Protein AF-A0A6J4KID4-F1 (afdb_monomer_lite)

Radius of gyration: 18.68 Å; chains: 1; bounding box: 28×41×47 Å

Sequence (52 aa):
GLTVGRRRTARLMRENGLRARQKRRFKQTTDSHHAWPVAPNLLNQDFTAAGP

Foldseek 3Di:
DDDDDPVRVVVVCVVVVHDDDDDDDPDDPDDPPDPDDDDDPPVPDDPDDPDD

pLDDT: mean 88.18, std 6.52, range [68.94, 97.75]

Organism: NCBI:txid1672391

Structure (mmCIF, N/CA/C/O backbone):
data_AF-A0A6J4KID4-F1
#
_entry.id   AF-A0A6J4KID4-F1
#
loop_
_atom_site.group_PDB
_atom_site.id
_atom_site.type_symbol
_atom_site.label_atom_id
_atom_site.label_alt_id
_atom_site.label_comp_id
_atom_site.label_asym_id
_atom_site.label_entity_id
_atom_site.label_seq_id
_atom_site.pdbx_PDB_ins_code
_atom_site.Cartn_x
_atom_site.Cartn_y
_atom_site.Cartn_z
_atom_site.occupancy
_atom_site.B_iso_or_equiv
_atom_site.auth_seq_id
_atom_site.auth_comp_id
_atom_site.auth_asym_id
_atom_site.auth_atom_id
_atom_site.pdbx_PDB_model_num
ATOM 1 N N . GLY A 1 1 ? -7.637 4.236 26.103 1.00 77.88 1 GLY A N 1
ATO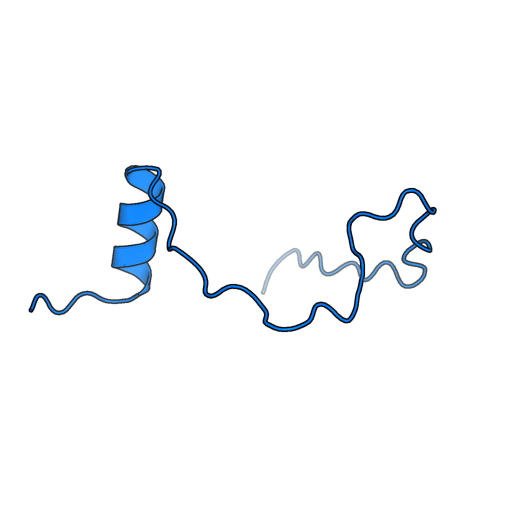M 2 C CA . GLY A 1 1 ? -8.063 3.551 24.861 1.00 77.88 1 GLY A CA 1
ATOM 3 C C . GLY A 1 1 ? -8.158 2.056 25.106 1.00 77.88 1 GLY A C 1
ATOM 4 O O . GLY A 1 1 ? -7.670 1.607 26.133 1.00 77.88 1 GLY A O 1
ATOM 5 N N . LEU A 1 2 ? -8.785 1.295 24.202 1.00 88.44 2 LEU A N 1
ATOM 6 C CA . LEU A 1 2 ? -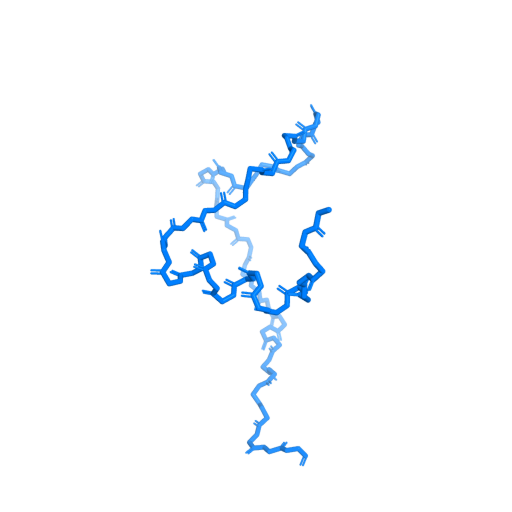8.932 -0.159 24.346 1.00 88.44 2 LEU A CA 1
ATOM 7 C C . LEU A 1 2 ? -7.676 -0.893 23.838 1.00 88.44 2 LEU A C 1
ATOM 9 O O . LEU A 1 2 ? -7.271 -0.695 22.693 1.00 88.44 2 LEU A O 1
ATOM 13 N N . THR A 1 3 ? -7.084 -1.765 24.653 1.00 91.38 3 THR A N 1
ATOM 14 C CA . THR A 1 3 ? -5.915 -2.572 24.267 1.00 91.38 3 THR A CA 1
ATOM 15 C C . THR A 1 3 ? -6.375 -3.771 23.436 1.00 91.38 3 THR A C 1
ATOM 17 O O . THR A 1 3 ? -6.861 -4.768 23.966 1.00 91.38 3 THR A O 1
ATOM 20 N N . VAL A 1 4 ? -6.283 -3.671 22.108 1.00 92.31 4 VAL A N 1
ATOM 21 C CA . VAL A 1 4 ? -6.732 -4.724 21.182 1.00 92.31 4 VAL A CA 1
ATOM 22 C C . VAL A 1 4 ? -5.603 -5.115 20.239 1.00 92.31 4 VAL A C 1
ATOM 24 O O . VAL A 1 4 ? -4.993 -4.271 19.590 1.00 92.31 4 VAL A O 1
ATOM 27 N N . GLY A 1 5 ? -5.333 -6.418 20.145 1.00 96.06 5 GLY A N 1
ATOM 28 C CA . GLY A 1 5 ? -4.302 -6.950 19.258 1.00 96.06 5 GLY A CA 1
ATOM 29 C C . GLY A 1 5 ? -4.664 -6.833 17.773 1.00 96.06 5 GLY A C 1
ATOM 30 O O . GLY A 1 5 ? -5.826 -6.969 17.382 1.00 96.06 5 GLY A O 1
ATOM 31 N N . ARG A 1 6 ? -3.638 -6.685 16.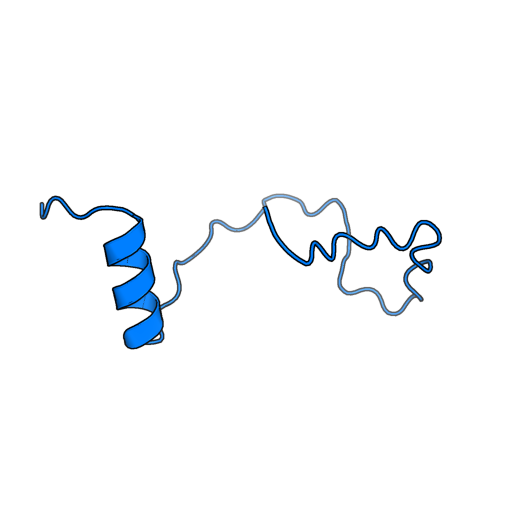924 1.00 94.56 6 ARG A N 1
ATOM 32 C CA . ARG A 1 6 ? -3.754 -6.504 15.462 1.00 94.56 6 ARG A CA 1
ATOM 33 C C . ARG A 1 6 ? -4.690 -7.510 14.781 1.00 94.56 6 ARG A C 1
ATOM 35 O O . ARG A 1 6 ? -5.491 -7.128 13.933 1.00 94.56 6 ARG A O 1
ATOM 42 N N . ARG A 1 7 ? -4.601 -8.792 15.158 1.00 96.62 7 ARG A N 1
ATOM 43 C CA . ARG A 1 7 ? -5.413 -9.880 14.578 1.00 96.62 7 ARG A CA 1
ATOM 44 C C . ARG A 1 7 ? -6.902 -9.718 14.890 1.00 96.62 7 ARG A C 1
ATOM 46 O O . ARG A 1 7 ? -7.731 -9.907 14.006 1.00 96.62 7 ARG A O 1
ATOM 53 N N . ARG A 1 8 ? -7.236 -9.328 16.125 1.00 96.06 8 ARG A N 1
ATOM 54 C CA . ARG A 1 8 ? -8.624 -9.098 16.549 1.00 96.06 8 ARG A CA 1
ATOM 55 C C . ARG A 1 8 ? -9.222 -7.904 15.816 1.00 96.06 8 ARG A C 1
ATOM 57 O O . ARG A 1 8 ? -10.321 -8.024 15.289 1.00 96.06 8 ARG A O 1
ATOM 64 N N . THR A 1 9 ? -8.480 -6.804 15.708 1.00 95.25 9 THR A N 1
ATOM 65 C CA . THR A 1 9 ? -8.912 -5.632 14.936 1.00 95.25 9 THR A CA 1
ATOM 66 C C . THR A 1 9 ? -9.163 -5.991 13.471 1.00 95.25 9 THR A C 1
ATOM 68 O O . THR A 1 9 ? -10.222 -5.675 12.943 1.00 95.25 9 THR A O 1
ATOM 71 N N . ALA A 1 10 ? -8.244 -6.722 12.828 1.00 95.38 10 ALA A N 1
ATOM 72 C CA . ALA A 1 10 ? -8.403 -7.147 11.436 1.00 95.38 10 ALA A CA 1
ATOM 73 C C . ALA A 1 10 ? -9.625 -8.059 11.220 1.00 95.38 10 ALA A C 1
ATOM 75 O O . ALA A 1 10 ? -10.334 -7.902 10.226 1.00 95.38 10 ALA A O 1
ATOM 76 N N . ARG A 1 11 ? -9.892 -8.987 12.150 1.00 97.12 11 ARG A N 1
ATOM 77 C CA . ARG A 1 11 ? -11.080 -9.851 12.108 1.00 97.12 11 ARG A CA 1
ATOM 78 C C . ARG A 1 11 ? -12.370 -9.034 12.194 1.00 97.12 11 ARG A C 1
ATOM 80 O O . ARG A 1 11 ? -13.202 -9.151 11.302 1.00 97.12 11 ARG A O 1
ATOM 87 N N . LEU A 1 12 ? -12.483 -8.162 13.198 1.00 96.19 12 LEU A N 1
ATOM 88 C CA . LEU A 1 12 ? -13.652 -7.296 13.377 1.00 96.19 12 LEU A CA 1
ATOM 89 C C . LEU A 1 12 ? -13.867 -6.382 12.165 1.00 96.19 12 LEU A C 1
ATOM 91 O O . LEU A 1 12 ? -14.992 -6.229 11.704 1.00 96.19 12 LEU A O 1
ATOM 95 N N . MET A 1 13 ? -12.798 -5.815 11.598 1.00 96.81 13 MET A N 1
ATOM 96 C CA . MET A 1 13 ? -12.899 -5.013 10.377 1.00 96.81 13 MET A CA 1
ATOM 97 C C . MET A 1 13 ? -13.472 -5.818 9.207 1.00 96.81 13 MET A C 1
ATOM 99 O O . MET A 1 13 ? -14.356 -5.323 8.519 1.00 96.81 13 MET A O 1
ATOM 103 N N . ARG A 1 14 ? -13.009 -7.059 9.002 1.00 96.44 14 ARG A N 1
ATOM 104 C CA . ARG A 1 14 ? -13.515 -7.933 7.934 1.00 96.44 14 ARG A CA 1
ATOM 105 C C . ARG A 1 14 ? -14.986 -8.290 8.137 1.00 96.44 14 ARG A C 1
ATOM 107 O O . ARG A 1 14 ? -15.752 -8.177 7.190 1.00 96.44 14 ARG A O 1
ATOM 114 N N . GLU A 1 15 ? -15.363 -8.679 9.354 1.00 97.75 15 GLU A N 1
ATOM 115 C CA . GLU A 1 15 ? -16.748 -9.018 9.723 1.00 97.75 15 GLU A CA 1
ATOM 116 C C . GLU A 1 15 ? -17.707 -7.838 9.494 1.00 97.75 15 GLU A C 1
ATOM 118 O O . GLU A 1 15 ? -18.846 -8.038 9.096 1.00 97.75 15 GLU A O 1
ATOM 123 N N . ASN A 1 16 ? -17.228 -6.605 9.681 1.00 97.62 16 ASN A N 1
ATOM 124 C CA . ASN A 1 16 ? -18.024 -5.386 9.523 1.00 97.62 16 ASN A CA 1
ATOM 125 C C . ASN A 1 16 ? -17.842 -4.702 8.152 1.00 97.62 16 ASN A C 1
ATOM 127 O O . ASN A 1 16 ? -18.301 -3.579 7.962 1.00 97.62 16 ASN A O 1
ATOM 131 N N . GLY A 1 17 ? -17.121 -5.315 7.204 1.00 96.62 17 GLY A N 1
ATOM 132 C CA . GLY A 1 17 ? -16.860 -4.720 5.884 1.00 96.62 17 GLY A CA 1
ATOM 133 C C . GLY A 1 17 ? -16.021 -3.431 5.911 1.00 96.62 17 GLY A C 1
ATOM 134 O O . GLY A 1 17 ? -15.972 -2.692 4.928 1.00 96.62 17 GLY A O 1
ATOM 135 N N . LEU A 1 18 ?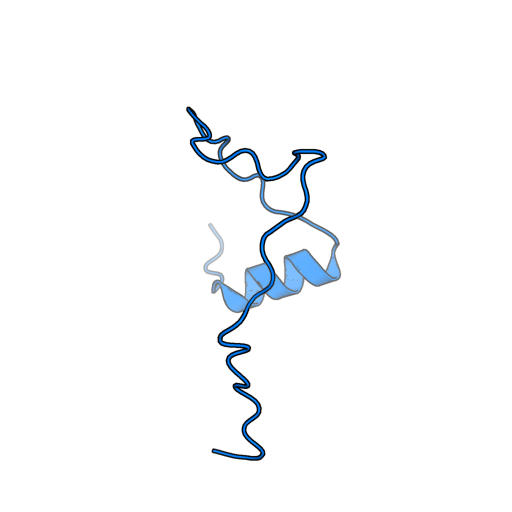 -15.339 -3.149 7.021 1.00 96.88 18 LEU A N 1
ATOM 136 C CA . LEU A 1 18 ? -14.552 -1.937 7.219 1.00 96.88 18 LEU A CA 1
ATOM 137 C C . LEU A 1 18 ? -13.166 -2.078 6.588 1.00 96.88 18 LEU A C 1
ATOM 139 O O . LEU A 1 18 ? -12.499 -3.110 6.693 1.00 96.88 18 LEU A O 1
ATOM 143 N N . ARG A 1 19 ? -12.680 -0.992 5.981 1.00 93.31 19 ARG A N 1
ATOM 144 C CA . ARG A 1 19 ? -11.330 -0.910 5.409 1.00 93.31 19 ARG A CA 1
ATOM 145 C C . ARG A 1 19 ? -10.560 0.242 6.034 1.00 93.31 19 ARG A C 1
ATOM 147 O O . ARG A 1 19 ? -11.087 1.337 6.203 1.00 93.31 19 ARG A O 1
ATOM 154 N N . ALA A 1 20 ? -9.293 -0.003 6.361 1.00 90.69 20 ALA A N 1
ATOM 155 C CA . ALA A 1 20 ? -8.413 1.055 6.835 1.00 90.69 20 ALA A CA 1
ATOM 156 C C . ALA A 1 20 ? -8.136 2.037 5.695 1.00 90.69 20 ALA A C 1
ATOM 158 O O . ALA A 1 20 ? -7.803 1.636 4.577 1.00 90.69 20 ALA A O 1
ATOM 159 N N . ARG A 1 21 ? -8.219 3.331 5.998 1.00 92.56 21 ARG A N 1
ATOM 160 C CA . ARG A 1 21 ? -7.814 4.383 5.072 1.00 92.56 21 ARG A CA 1
ATOM 161 C C . ARG A 1 21 ? -6.287 4.410 4.996 1.00 92.56 21 ARG A C 1
ATOM 163 O O . ARG A 1 21 ? -5.619 4.810 5.945 1.00 92.56 21 ARG A O 1
ATOM 170 N N . GLN A 1 22 ? -5.736 3.954 3.876 1.00 88.75 22 GLN A N 1
ATOM 171 C CA . GLN A 1 22 ? -4.293 3.982 3.636 1.00 88.75 22 GLN A CA 1
ATOM 172 C C . GLN A 1 22 ? -3.832 5.401 3.279 1.00 88.75 22 GLN A C 1
ATOM 174 O O . GLN A 1 22 ? -4.564 6.171 2.652 1.00 88.75 22 GLN A O 1
ATOM 179 N N . LYS A 1 23 ? -2.601 5.759 3.663 1.00 90.38 23 LYS A N 1
ATOM 180 C CA . LYS A 1 23 ? -1.981 7.021 3.238 1.00 90.38 23 LYS A CA 1
ATOM 181 C C . LYS A 1 23 ? -1.741 6.977 1.724 1.00 90.38 23 LYS A C 1
ATOM 183 O O . LYS A 1 23 ? -1.181 6.006 1.218 1.00 90.38 23 LYS A O 1
ATOM 188 N N . ARG A 1 24 ? -2.131 8.035 1.004 1.00 87.31 24 ARG A N 1
ATOM 189 C CA . ARG A 1 24 ? -1.860 8.155 -0.437 1.00 87.31 24 ARG A CA 1
ATOM 190 C C . ARG A 1 24 ? -0.348 8.239 -0.670 1.00 87.31 24 ARG A C 1
ATOM 192 O O . ARG A 1 24 ? 0.343 8.975 0.035 1.00 87.31 24 ARG A O 1
ATOM 199 N N . ARG A 1 25 ? 0.164 7.500 -1.658 1.00 83.94 25 ARG A N 1
ATOM 200 C CA . ARG A 1 25 ? 1.558 7.639 -2.110 1.00 83.94 25 ARG A CA 1
ATOM 201 C C . ARG A 1 25 ? 1.755 9.046 -2.691 1.00 83.94 25 ARG A C 1
ATOM 203 O O . ARG A 1 25 ? 0.876 9.542 -3.388 1.00 83.94 25 ARG A O 1
ATOM 210 N N . PHE A 1 26 ? 2.886 9.687 -2.392 1.00 86.12 26 PHE A N 1
ATOM 211 C CA . PHE A 1 26 ? 3.210 11.018 -2.928 1.00 86.12 26 PHE A CA 1
ATOM 212 C C . PHE A 1 26 ? 3.563 10.960 -4.421 1.00 86.12 26 PHE A C 1
ATOM 214 O O . PHE A 1 26 ? 3.105 11.789 -5.199 1.00 86.12 26 PHE A O 1
ATOM 221 N N . LYS A 1 27 ? 4.326 9.938 -4.820 1.00 86.38 27 LYS A N 1
ATOM 222 C CA . LYS A 1 27 ? 4.699 9.656 -6.205 1.00 86.38 27 LYS A CA 1
ATOM 223 C C . LYS A 1 27 ? 4.575 8.155 -6.448 1.00 86.38 27 LYS A C 1
ATOM 225 O O . LYS A 1 27 ? 5.016 7.358 -5.619 1.00 86.38 27 LYS A O 1
ATOM 230 N N . GLN A 1 28 ? 3.939 7.778 -7.550 1.00 81.94 28 GLN A N 1
ATOM 231 C CA . GLN A 1 28 ? 3.852 6.396 -8.007 1.00 81.94 28 GLN A CA 1
ATOM 232 C C . GLN A 1 28 ? 4.882 6.216 -9.123 1.00 81.94 28 GLN A C 1
ATOM 234 O O . GLN A 1 28 ? 4.789 6.860 -10.159 1.00 81.94 28 GLN A O 1
ATOM 239 N N . THR A 1 29 ? 5.907 5.401 -8.882 1.00 83.44 29 THR A N 1
ATOM 240 C CA . THR A 1 29 ? 6.991 5.138 -9.848 1.00 83.44 29 THR A CA 1
ATOM 241 C C . THR A 1 29 ? 6.655 4.018 -10.830 1.00 83.44 29 THR A C 1
ATOM 243 O O . THR A 1 29 ? 7.417 3.772 -11.755 1.00 83.44 29 THR A O 1
ATOM 246 N N . THR A 1 30 ? 5.529 3.334 -10.626 1.00 81.81 30 THR A N 1
ATOM 247 C CA . THR A 1 30 ? 5.091 2.194 -11.432 1.00 81.81 30 THR A CA 1
ATOM 248 C C . THR A 1 30 ? 3.614 2.360 -11.738 1.00 81.81 30 THR A C 1
ATOM 250 O O . THR A 1 30 ? 2.788 2.305 -10.823 1.00 81.81 30 THR A O 1
ATOM 253 N N . ASP A 1 31 ? 3.284 2.583 -13.006 1.00 80.00 31 ASP A N 1
ATOM 254 C CA . ASP A 1 31 ? 1.900 2.577 -13.460 1.00 80.00 31 ASP A CA 1
ATOM 255 C C . ASP A 1 31 ? 1.410 1.131 -13.559 1.00 80.00 31 ASP A C 1
ATOM 257 O O . ASP A 1 31 ? 1.763 0.401 -14.475 1.00 80.00 31 ASP A O 1
ATOM 261 N N . SER A 1 32 ? 0.634 0.696 -12.570 1.00 81.06 32 SER A N 1
ATOM 262 C CA . SER A 1 32 ? 0.009 -0.630 -12.586 1.00 81.06 32 SER A CA 1
ATOM 263 C C . SER A 1 32 ? -1.309 -0.656 -13.371 1.00 81.06 32 SER A C 1
ATOM 265 O O . SER A 1 32 ? -1.881 -1.728 -13.517 1.00 81.06 32 SER A O 1
ATOM 267 N N . HIS A 1 33 ? -1.807 0.492 -13.847 1.00 83.25 33 HIS A N 1
ATOM 268 C CA . HIS A 1 33 ? -3.059 0.628 -14.600 1.00 83.25 33 HIS A CA 1
ATOM 269 C C . HIS A 1 33 ? -2.789 1.016 -16.061 1.00 83.25 33 HIS A C 1
ATOM 271 O O . HIS A 1 33 ? -3.514 1.819 -16.646 1.00 83.25 33 HIS A O 1
ATOM 277 N N . HIS A 1 34 ? -1.750 0.440 -16.663 1.00 86.25 34 HIS A N 1
ATOM 278 C CA . HIS A 1 34 ? -1.466 0.648 -18.075 1.00 86.25 34 HIS A CA 1
ATOM 279 C C . HIS A 1 34 ? -2.208 -0.369 -18.955 1.00 86.25 34 HIS A C 1
ATOM 281 O O . HIS A 1 34 ? -2.416 -1.516 -18.564 1.00 86.25 34 HIS A O 1
ATOM 287 N N . ALA A 1 35 ? -2.542 0.017 -20.187 1.00 90.50 35 ALA A N 1
ATOM 288 C CA . ALA A 1 35 ? -3.175 -0.877 -21.165 1.00 90.50 35 ALA A CA 1
ATOM 289 C C . ALA A 1 35 ? -2.197 -1.879 -21.817 1.00 90.50 35 ALA A C 1
ATOM 291 O O . ALA A 1 35 ? -2.614 -2.746 -22.581 1.00 90.50 35 ALA A O 1
ATOM 292 N N . TRP A 1 36 ? -0.894 -1.752 -21.548 1.00 86.44 36 TRP A N 1
ATOM 293 C CA . TRP A 1 36 ? 0.130 -2.624 -22.123 1.00 86.44 36 TRP A CA 1
ATOM 294 C C . TRP A 1 36 ? 0.094 -4.033 -21.517 1.00 86.44 36 TRP A C 1
ATOM 296 O O . TRP A 1 36 ? -0.256 -4.189 -20.343 1.00 86.44 36 TRP A O 1
ATOM 306 N N . PRO A 1 37 ? 0.484 -5.066 -22.281 1.00 85.50 37 PRO A N 1
ATOM 307 C CA . PRO A 1 37 ? 0.613 -6.412 -21.744 1.00 85.50 37 PRO A CA 1
ATOM 308 C C . PRO A 1 37 ? 1.693 -6.450 -20.659 1.00 85.50 37 PRO A C 1
ATOM 310 O O . PRO A 1 37 ? 2.819 -5.990 -20.855 1.00 85.50 37 PRO A O 1
ATOM 313 N N . VAL A 1 38 ? 1.347 -7.016 -19.505 1.00 83.75 38 VAL A N 1
ATOM 314 C CA . VAL A 1 38 ? 2.321 -7.339 -18.458 1.00 83.75 38 VAL A CA 1
ATOM 315 C C . VAL A 1 38 ? 3.149 -8.526 -18.942 1.00 83.75 38 VAL A C 1
ATOM 317 O O . VAL A 1 38 ? 2.591 -9.513 -19.425 1.00 83.75 38 VAL A O 1
ATOM 320 N N . ALA A 1 39 ? 4.475 -8.435 -18.827 1.00 84.75 39 ALA A N 1
ATOM 321 C CA . ALA A 1 39 ? 5.358 -9.532 -19.205 1.00 84.75 39 ALA A CA 1
ATOM 322 C C . ALA A 1 39 ? 4.987 -10.812 -18.428 1.00 84.75 39 ALA A C 1
ATOM 324 O O . ALA A 1 39 ? 4.744 -10.741 -17.217 1.00 84.75 39 ALA A O 1
ATOM 325 N N . PRO A 1 40 ? 4.932 -11.979 -19.093 1.00 82.56 40 PRO A N 1
ATOM 326 C CA . PRO A 1 40 ? 4.566 -13.224 -18.436 1.00 82.56 40 PRO A CA 1
ATOM 327 C C . PRO A 1 40 ? 5.592 -13.583 -17.355 1.00 82.56 40 PRO A C 1
ATOM 329 O O . PRO A 1 40 ? 6.798 -13.403 -17.529 1.00 82.56 40 PRO A O 1
ATOM 332 N N . ASN A 1 41 ? 5.110 -14.117 -16.233 1.00 85.88 41 ASN A N 1
ATOM 333 C CA . ASN A 1 41 ? 5.975 -14.626 -15.173 1.00 85.88 41 ASN A CA 1
ATOM 334 C C . ASN A 1 41 ? 6.632 -15.940 -15.626 1.00 85.88 41 ASN A C 1
ATOM 336 O O . ASN A 1 41 ? 6.067 -17.013 -15.439 1.00 85.88 41 ASN A O 1
ATOM 340 N N . LEU A 1 42 ? 7.823 -15.847 -16.220 1.00 84.75 42 LEU A N 1
ATOM 341 C CA . LEU A 1 42 ? 8.552 -17.002 -16.760 1.00 84.75 42 LEU A CA 1
ATOM 342 C C . LEU A 1 42 ? 9.036 -17.977 -15.682 1.00 84.75 42 LEU A C 1
ATOM 344 O O . LEU A 1 42 ? 9.170 -19.165 -15.950 1.00 84.75 42 LEU A O 1
ATOM 348 N N . LEU A 1 43 ? 9.312 -17.478 -14.475 1.00 87.31 43 LEU A N 1
ATOM 349 C CA . LEU A 1 43 ? 9.825 -18.305 -13.385 1.00 87.31 43 LEU A CA 1
ATOM 350 C C . LEU A 1 43 ? 8.715 -19.139 -12.734 1.00 87.31 43 LEU A C 1
ATOM 352 O O . LEU A 1 43 ? 9.007 -20.184 -12.168 1.00 87.31 43 LEU A O 1
ATOM 356 N N . ASN A 1 44 ? 7.468 -18.657 -12.812 1.00 79.75 44 ASN A N 1
ATOM 357 C CA . ASN A 1 44 ? 6.247 -19.315 -12.346 1.00 79.75 44 ASN A CA 1
ATOM 358 C C . ASN A 1 44 ? 6.446 -20.086 -11.027 1.00 79.75 44 ASN A C 1
ATOM 360 O O . ASN A 1 44 ? 6.220 -21.290 -10.959 1.00 79.75 44 ASN A O 1
ATOM 364 N N . GLN A 1 45 ? 6.956 -19.371 -10.014 1.00 77.12 45 GLN A N 1
ATOM 365 C CA . GLN A 1 45 ? 7.385 -19.911 -8.722 1.00 77.12 45 GLN A CA 1
ATOM 366 C C . GLN A 1 45 ? 6.215 -20.607 -8.011 1.00 77.12 45 GLN A C 1
ATOM 368 O O . GLN A 1 45 ? 5.435 -19.964 -7.304 1.00 77.12 45 GLN A O 1
ATOM 373 N N . ASP A 1 46 ? 6.081 -21.911 -8.238 1.00 82.56 46 ASP A N 1
ATOM 374 C CA . ASP A 1 46 ? 5.084 -22.742 -7.584 1.00 82.56 46 ASP A CA 1
ATOM 375 C C . ASP A 1 46 ? 5.524 -23.008 -6.145 1.00 82.56 46 ASP A C 1
ATOM 377 O O . ASP A 1 46 ? 6.445 -23.775 -5.869 1.00 82.56 46 ASP A O 1
ATOM 381 N N . PHE A 1 47 ? 4.870 -22.307 -5.227 1.00 82.75 47 PHE A N 1
ATOM 382 C CA . PHE A 1 47 ? 5.071 -22.447 -3.792 1.00 82.75 47 PHE A CA 1
ATOM 383 C C . PHE A 1 47 ? 4.016 -23.347 -3.148 1.00 82.75 47 PHE A C 1
ATOM 385 O O . PHE A 1 47 ? 3.778 -23.247 -1.941 1.00 82.75 47 PHE A O 1
ATOM 392 N N . THR A 1 48 ? 3.333 -24.192 -3.924 1.00 88.88 48 THR A N 1
ATOM 393 C CA . THR A 1 48 ? 2.454 -25.199 -3.336 1.00 88.88 48 THR A CA 1
ATOM 394 C C . THR A 1 48 ? 3.281 -26.173 -2.496 1.00 88.88 48 THR A C 1
ATOM 396 O O . THR A 1 48 ? 4.155 -26.886 -2.977 1.00 88.88 48 THR A O 1
ATOM 399 N N . ALA A 1 49 ? 3.010 -26.185 -1.193 1.00 80.31 49 ALA A N 1
ATOM 400 C CA . ALA A 1 49 ? 3.561 -27.147 -0.251 1.00 80.31 49 ALA A CA 1
ATOM 401 C C . ALA A 1 49 ? 2.402 -27.981 0.297 1.00 80.31 49 ALA A C 1
ATOM 403 O O . ALA A 1 49 ? 1.454 -27.436 0.865 1.00 80.31 49 ALA A O 1
A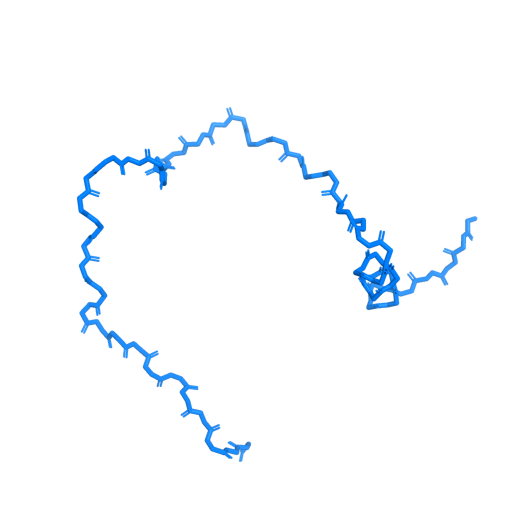TOM 404 N N . ALA A 1 50 ? 2.461 -29.300 0.105 1.00 90.75 50 ALA A N 1
ATOM 405 C CA . ALA A 1 50 ? 1.423 -30.224 0.569 1.00 90.75 50 ALA A CA 1
ATOM 406 C C . ALA A 1 50 ? 1.392 -30.374 2.104 1.00 90.75 50 ALA A C 1
ATOM 408 O O . ALA A 1 50 ? 0.413 -30.870 2.658 1.00 90.75 50 ALA A O 1
ATOM 409 N N . GLY A 1 51 ? 2.440 -29.930 2.797 1.00 86.12 51 GLY A N 1
ATOM 410 C CA . GLY A 1 51 ? 2.539 -29.957 4.249 1.00 86.12 51 GLY A CA 1
ATOM 411 C C . GLY A 1 51 ? 3.781 -29.215 4.751 1.00 86.12 51 GLY A C 1
ATOM 412 O O . GLY A 1 51 ? 4.596 -28.788 3.929 1.00 86.12 51 GLY A O 1
ATOM 413 N N . PRO A 1 52 ? 3.882 -29.009 6.074 1.00 68.94 52 PRO A N 1
ATOM 414 C CA . PRO A 1 52 ? 5.066 -28.449 6.721 1.00 68.94 52 PRO A CA 1
ATOM 415 C C . PRO A 1 52 ? 6.290 -29.368 6.622 1.00 68.94 52 PRO A C 1
ATOM 417 O O . PRO A 1 52 ? 6.103 -30.602 6.516 1.00 68.94 52 PRO A O 1
#

InterPro domains:
  IPR025948 HTH-like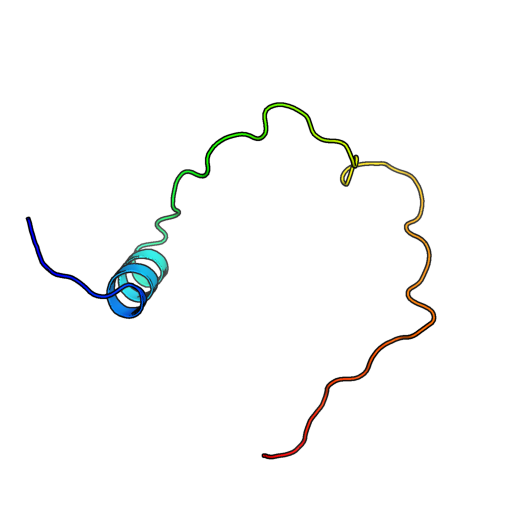 domain [PF13276] (1-26)
  IPR050900 Transposase IS3/IS150/IS904 [PTHR46889] (1-51)

Secondary structure (DSSP, 8-state):
-----HHHHHHHHHHTT----PPPPS--SS-SS-SSPPPP-SS------S--